Protein AF-A0A0C2GBR7-F1 (afdb_monomer)

Sequence (60 aa):
MQRGDEAVNFVSKCLKKLPGERANLKSLSSDPFFMRYADVDDSGEFASFVTETISIQPVQ

Radius of gyration: 16.11 Å; Cα contacts (8 Å, |Δi|>4): 23; chains: 1; bounding box: 31×27×44 Å

Organism: NCBI:txid51022

Secondary structure (DSSP, 8-state):
--HHHHHHHHHHHHT-SSGGGSPPHHHHHTSHHHHHHHT---TTHHHHHHHHHTTPPP--

Solvent-accessible surface area (backbone atoms only — not comparable to full-atom values): 3798 Å² total; per-residue (Å²): 136,62,76,67,58,49,53,53,55,54,51,50,36,66,62,37,86,51,72,92,71,27,58,48,69,76,60,45,65,69,30,72,62,44,55,70,54,73,7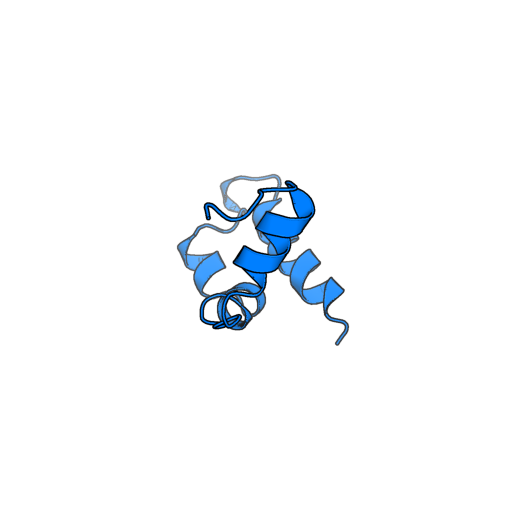9,58,82,60,87,57,50,66,61,50,51,48,34,63,75,71,64,59,73,81,86,128

Mean predicted aligned error: 5.73 Å

Nearest PDB structures (foldseek):
  3zlx-assembly1_A  TM=9.118E-01  e=5.906E-02  Homo sapiens
  7pqv-assembly1_A  TM=9.014E-01  e=6.310E-02  Homo sapiens
  4mne-assembly2_H  TM=7.882E-01  e=1.145E-01  Homo sapiens
  6qft-assembly1_A  TM=8.859E-01  e=7.306E-01  Homo sapiens

pLDDT: mean 89.75, std 11.36, range [49.62, 98.06]

Structure (mmCIF, N/CA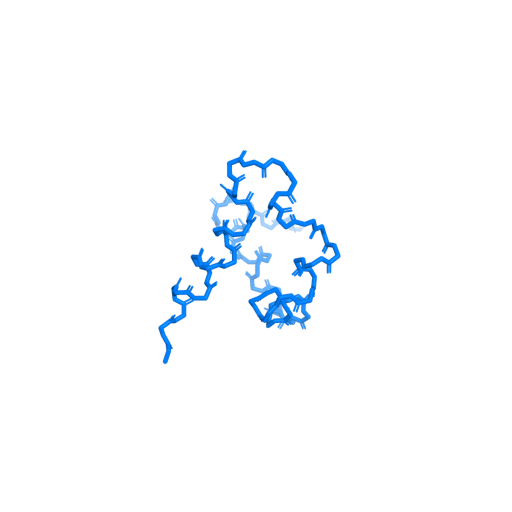/C/O backbone):
data_AF-A0A0C2GBR7-F1
#
_entry.id   AF-A0A0C2GBR7-F1
#
loop_
_atom_site.group_PDB
_atom_site.id
_atom_site.type_symbol
_atom_site.label_atom_id
_atom_site.label_alt_id
_atom_site.label_comp_id
_atom_site.label_asym_id
_atom_site.label_entity_id
_atom_site.label_seq_id
_atom_site.pdbx_PDB_ins_code
_atom_site.Cartn_x
_atom_site.Cartn_y
_atom_site.Cartn_z
_atom_site.occupancy
_atom_site.B_iso_or_equiv
_atom_site.auth_seq_id
_atom_site.auth_comp_id
_atom_site.auth_asym_id
_atom_site.auth_atom_id
_atom_site.pdbx_PDB_model_num
ATOM 1 N N . MET A 1 1 ? -4.621 -19.914 2.868 1.00 49.62 1 MET A N 1
ATOM 2 C CA . MET A 1 1 ? -5.028 -18.506 3.062 1.00 49.62 1 MET A CA 1
ATOM 3 C C . MET A 1 1 ? -4.986 -17.812 1.714 1.00 49.62 1 MET A C 1
ATOM 5 O O . MET A 1 1 ? -4.022 -18.000 0.979 1.00 49.62 1 MET A O 1
ATOM 9 N N . GLN A 1 2 ? -6.068 -17.134 1.341 1.00 59.38 2 GLN A N 1
ATOM 10 C CA . GLN A 1 2 ? -6.261 -16.536 0.021 1.00 59.38 2 GLN A CA 1
ATOM 11 C C . GLN A 1 2 ? -5.598 -15.148 0.018 1.00 59.38 2 GLN A C 1
ATOM 13 O O . GLN A 1 2 ? -5.919 -14.321 0.863 1.00 59.38 2 GLN A O 1
ATOM 18 N N . ARG A 1 3 ? -4.650 -14.885 -0.898 1.00 62.00 3 ARG A N 1
ATOM 19 C CA . ARG A 1 3 ? -3.852 -13.631 -0.948 1.00 62.00 3 ARG A CA 1
ATOM 20 C C . ARG A 1 3 ? -4.698 -12.343 -0.925 1.00 62.00 3 ARG A C 1
ATOM 22 O O . ARG A 1 3 ? -4.220 -11.316 -0.457 1.00 62.00 3 ARG A O 1
ATOM 29 N N . GLY A 1 4 ? -5.944 -12.400 -1.401 1.00 75.56 4 GLY A N 1
ATOM 30 C CA . GLY A 1 4 ? -6.879 -11.270 -1.368 1.00 75.56 4 GLY A CA 1
ATOM 31 C C . GLY A 1 4 ? -7.321 -10.864 0.042 1.00 75.56 4 GLY A C 1
ATOM 32 O O . GLY A 1 4 ? -7.475 -9.674 0.305 1.00 75.56 4 GLY A O 1
ATOM 33 N N . ASP A 1 5 ? -7.451 -11.814 0.970 1.00 86.81 5 ASP A N 1
ATOM 34 C CA . ASP A 1 5 ? -7.938 -11.529 2.326 1.00 86.81 5 ASP A CA 1
ATOM 35 C C . ASP A 1 5 ? -6.909 -10.729 3.137 1.00 86.81 5 ASP A C 1
ATOM 37 O O . ASP A 1 5 ? -7.272 -9.852 3.918 1.00 86.81 5 ASP A O 1
ATOM 41 N N . GLU A 1 6 ? -5.612 -10.982 2.927 1.00 90.31 6 GLU A N 1
ATOM 42 C CA . GLU A 1 6 ? -4.517 -10.245 3.577 1.00 90.31 6 GLU A CA 1
ATOM 43 C C . GLU A 1 6 ? -4.520 -8.763 3.167 1.00 90.31 6 GLU A C 1
ATOM 45 O O . GLU A 1 6 ? -4.454 -7.884 4.028 1.00 90.31 6 GLU A O 1
ATOM 50 N N . ALA A 1 7 ? -4.684 -8.482 1.870 1.00 92.38 7 ALA A N 1
ATOM 51 C CA . ALA A 1 7 ? -4.755 -7.119 1.346 1.00 92.38 7 ALA A CA 1
ATOM 52 C C . A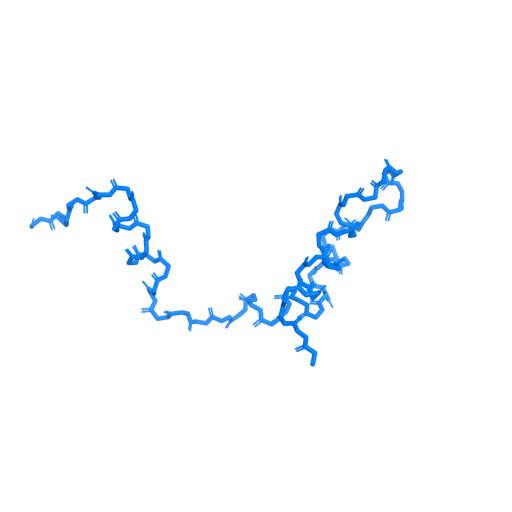LA A 1 7 ? -5.996 -6.371 1.859 1.00 92.38 7 ALA A C 1
ATOM 54 O O . ALA A 1 7 ? -5.899 -5.233 2.323 1.00 92.38 7 ALA A O 1
ATOM 55 N N . VAL A 1 8 ? -7.165 -7.022 1.829 1.00 95.56 8 VAL A N 1
ATOM 56 C CA . VAL A 1 8 ? -8.417 -6.445 2.343 1.00 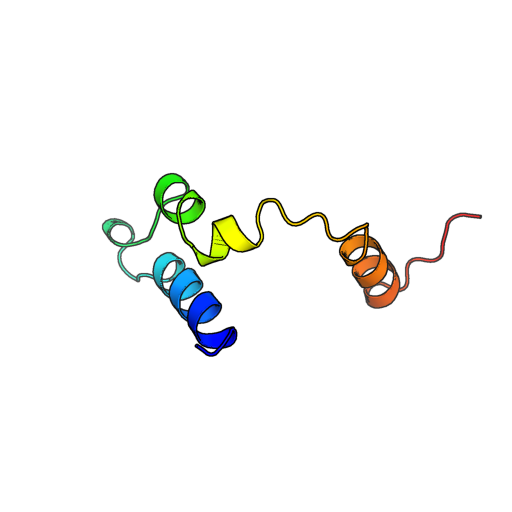95.56 8 VAL A CA 1
ATOM 57 C C . VAL A 1 8 ? -8.296 -6.141 3.837 1.00 95.56 8 VAL A C 1
ATOM 59 O O . VAL A 1 8 ? -8.678 -5.056 4.280 1.00 95.56 8 VAL A O 1
ATOM 62 N N . ASN A 1 9 ? -7.703 -7.050 4.613 1.00 94.81 9 ASN A N 1
ATOM 63 C CA . ASN A 1 9 ? -7.479 -6.851 6.041 1.00 94.81 9 ASN A CA 1
ATOM 64 C C . ASN A 1 9 ? -6.528 -5.683 6.321 1.00 94.81 9 ASN A C 1
ATOM 66 O O . ASN A 1 9 ? -6.827 -4.874 7.202 1.00 94.81 9 ASN A O 1
ATOM 70 N N . PHE A 1 10 ? -5.436 -5.544 5.567 1.00 96.50 10 PHE A N 1
ATOM 71 C CA . PHE A 1 10 ? -4.531 -4.397 5.678 1.00 96.50 10 PHE A CA 1
ATOM 72 C C . PHE A 1 10 ? -5.257 -3.076 5.396 1.00 96.50 10 PHE A C 1
ATOM 74 O O . PHE A 1 10 ? -5.277 -2.176 6.238 1.00 96.50 10 PHE A O 1
ATOM 81 N N . VAL A 1 11 ? -5.955 -2.988 4.260 1.00 96.25 11 VAL A N 1
ATOM 82 C CA . VAL A 1 11 ? -6.699 -1.784 3.859 1.00 96.25 11 VAL A CA 1
ATOM 83 C C . VAL A 1 11 ? -7.812 -1.449 4.857 1.00 96.25 11 VAL A C 1
ATOM 85 O O . VAL A 1 11 ? -8.039 -0.277 5.162 1.00 96.25 11 VAL A O 1
ATOM 88 N N . SER A 1 12 ? -8.464 -2.449 5.457 1.00 97.06 12 SER A N 1
ATOM 89 C CA . SER A 1 12 ? -9.501 -2.220 6.472 1.00 97.06 12 SER A CA 1
ATOM 90 C C . SER A 1 12 ? -8.988 -1.445 7.698 1.00 97.06 12 SER A C 1
ATOM 92 O O . SER A 1 12 ? -9.739 -0.669 8.295 1.00 97.06 12 SER A O 1
ATOM 94 N N . LYS A 1 13 ? -7.702 -1.596 8.051 1.00 97.19 13 LYS A N 1
ATOM 95 C CA . LYS A 1 13 ? -7.050 -0.857 9.147 1.00 97.19 13 LYS A CA 1
ATOM 96 C C . LYS A 1 13 ? -6.830 0.614 8.781 1.00 97.19 13 LYS A C 1
ATOM 98 O O . LYS A 1 13 ? -6.955 1.484 9.644 1.00 97.19 13 LYS A O 1
ATOM 103 N N . CYS A 1 14 ? -6.577 0.897 7.503 1.00 97.44 14 CYS A N 1
ATOM 104 C CA . CYS A 1 14 ? -6.468 2.252 6.954 1.00 97.44 14 CYS A CA 1
ATOM 105 C C . CYS A 1 14 ? -7.830 2.959 6.862 1.00 97.44 14 CYS A C 1
ATOM 107 O O . CYS A 1 14 ? -7.901 4.184 6.933 1.00 97.44 14 CYS A O 1
ATOM 109 N N . LEU A 1 15 ? -8.916 2.197 6.718 1.00 96.81 15 LEU A N 1
ATOM 110 C CA . LEU A 1 15 ? -10.266 2.716 6.478 1.00 96.81 15 LEU A CA 1
ATOM 111 C C . LEU A 1 15 ? -11.164 2.739 7.723 1.00 96.81 15 LEU A C 1
ATOM 113 O O . LEU A 1 15 ? -12.376 2.941 7.609 1.00 96.81 15 LEU A O 1
ATOM 117 N N . LYS A 1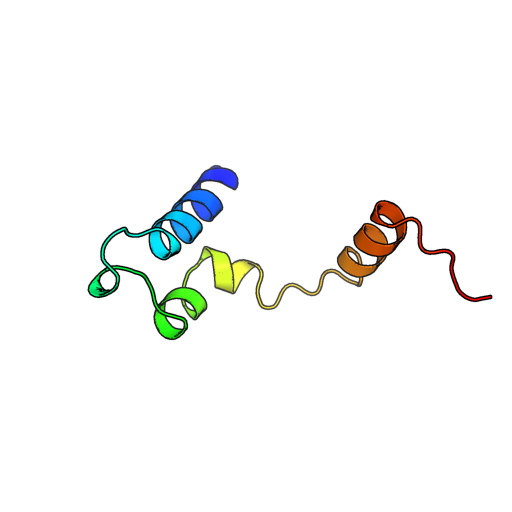 16 ? -10.607 2.573 8.931 1.00 97.62 16 LYS A N 1
ATOM 118 C CA . LYS A 1 16 ? -11.376 2.780 10.167 1.00 97.62 16 LYS A CA 1
ATOM 119 C C . LYS A 1 16 ? -11.963 4.196 10.184 1.00 97.62 16 LYS A C 1
ATOM 121 O O . LYS A 1 16 ? -11.272 5.186 9.911 1.00 97.62 16 LYS A O 1
ATOM 126 N N . LYS A 1 17 ? -13.269 4.265 10.473 1.00 96.56 17 LYS A N 1
ATOM 127 C CA . LYS A 1 17 ? -14.064 5.503 10.414 1.00 96.56 17 LYS A CA 1
ATOM 128 C C . LYS A 1 17 ? -13.561 6.531 11.421 1.00 96.56 17 LYS A C 1
ATOM 130 O O . LYS A 1 17 ? -13.418 7.700 11.077 1.00 96.56 17 LYS A O 1
ATOM 135 N N . LEU A 1 18 ? -13.278 6.083 12.642 1.00 97.06 18 LEU A N 1
ATOM 136 C CA . LEU A 1 18 ? -12.749 6.934 13.697 1.00 97.06 18 LEU A CA 1
ATOM 137 C C . LEU A 1 18 ? -11.233 7.110 13.515 1.00 97.06 18 LEU A C 1
ATOM 139 O O . LEU A 1 18 ? -10.518 6.109 13.452 1.00 97.06 18 LEU A O 1
ATOM 143 N N . PRO A 1 19 ? -10.714 8.353 13.474 1.00 95.06 19 PRO A N 1
ATOM 144 C CA . PRO A 1 19 ? -9.282 8.597 13.306 1.00 95.06 19 PRO A CA 1
ATOM 145 C C . PRO A 1 19 ? -8.409 7.932 14.375 1.00 95.06 19 PRO A C 1
ATOM 147 O O . PRO A 1 19 ? -7.330 7.453 14.053 1.00 95.06 19 PRO A O 1
ATOM 150 N N . GLY A 1 20 ? -8.885 7.854 15.624 1.00 96.56 20 GLY A N 1
ATOM 151 C CA . GLY A 1 20 ? -8.150 7.218 16.726 1.00 96.56 20 GLY A CA 1
ATOM 152 C C . GLY A 1 20 ? -8.044 5.692 16.623 1.00 96.56 20 GLY A C 1
ATOM 153 O O . GLY A 1 20 ? -7.153 5.104 17.223 1.00 96.56 20 GLY A O 1
ATOM 154 N N . GLU A 1 21 ? -8.923 5.053 15.848 1.00 95.44 21 GLU A N 1
ATOM 155 C CA . GLU A 1 21 ? -8.882 3.608 15.582 1.00 95.44 21 GLU A CA 1
ATOM 156 C C . GLU A 1 21 ? -8.143 3.276 14.281 1.00 95.44 21 GLU A C 1
ATOM 158 O O . GLU A 1 21 ? -7.848 2.111 14.010 1.00 95.44 21 GLU A O 1
ATOM 163 N N . ARG A 1 22 ? -7.875 4.287 13.446 1.00 98.06 22 ARG A N 1
ATOM 164 C CA . ARG A 1 22 ? -7.155 4.120 12.188 1.00 98.06 22 ARG A CA 1
ATOM 165 C C . ARG A 1 22 ? -5.691 3.833 12.471 1.00 98.06 22 ARG A C 1
ATOM 167 O O . ARG A 1 22 ? -5.038 4.537 13.238 1.00 98.06 22 ARG A O 1
ATOM 174 N N . ALA A 1 23 ? -5.171 2.808 11.808 1.00 97.75 23 ALA A N 1
ATOM 175 C CA . ALA A 1 23 ? -3.766 2.464 11.913 1.00 97.75 23 ALA A CA 1
ATOM 176 C C . ALA A 1 23 ? -2.887 3.631 11.433 1.00 97.75 23 ALA A C 1
ATOM 178 O O . ALA A 1 23 ? -3.131 4.233 10.386 1.00 97.75 23 ALA A O 1
ATOM 179 N N . ASN A 1 24 ? -1.860 3.948 12.218 1.00 97.62 24 ASN A N 1
ATOM 180 C CA . ASN A 1 24 ? -0.831 4.914 11.853 1.00 97.62 24 ASN A CA 1
ATOM 181 C C . ASN A 1 24 ? 0.326 4.218 11.121 1.00 97.62 24 ASN A C 1
ATOM 183 O O . ASN A 1 24 ? 0.413 2.987 11.099 1.00 97.62 24 ASN A O 1
ATOM 187 N N . LEU A 1 25 ? 1.257 5.007 10.578 1.00 96.94 25 LEU A N 1
ATOM 188 C CA . LEU A 1 25 ? 2.389 4.482 9.808 1.00 96.94 25 LEU A CA 1
ATOM 189 C C . LEU A 1 25 ? 3.230 3.469 10.596 1.00 96.94 25 LEU A C 1
ATOM 191 O O . LEU A 1 25 ? 3.586 2.437 10.044 1.00 96.94 25 LEU A O 1
ATOM 195 N N . LYS A 1 26 ? 3.466 3.710 11.894 1.00 96.69 26 LYS A N 1
ATOM 196 C CA . LYS A 1 26 ? 4.218 2.787 12.760 1.00 96.69 26 LYS A CA 1
ATOM 197 C C . LYS A 1 26 ? 3.541 1.417 12.865 1.00 96.69 26 LYS A C 1
ATOM 199 O O . LYS A 1 26 ? 4.219 0.399 12.844 1.00 96.69 26 LYS A O 1
ATOM 204 N N . SER A 1 27 ? 2.215 1.384 12.997 1.00 96.50 27 SER A N 1
ATOM 205 C CA . SER A 1 27 ? 1.465 0.123 13.054 1.00 96.50 27 SER A CA 1
ATOM 206 C C . SER A 1 27 ? 1.364 -0.574 11.693 1.00 96.50 27 SER A C 1
ATOM 208 O O . SER A 1 27 ? 1.417 -1.800 11.635 1.00 96.50 27 SER A O 1
ATOM 210 N N . LEU A 1 28 ? 1.263 0.194 10.602 1.00 97.00 28 LEU A N 1
ATOM 211 C CA . LEU A 1 28 ? 1.177 -0.344 9.242 1.00 97.00 28 LEU A CA 1
ATOM 212 C C . LEU A 1 28 ? 2.512 -0.928 8.770 1.00 97.00 28 LEU A C 1
ATOM 214 O O . LEU A 1 28 ? 2.507 -1.974 8.132 1.00 97.00 28 LEU A O 1
ATOM 218 N N . SER A 1 29 ? 3.646 -0.318 9.128 1.00 96.12 29 SER A N 1
ATOM 219 C CA . SER A 1 29 ? 4.972 -0.825 8.749 1.00 96.12 29 SER A CA 1
ATOM 220 C C . SER A 1 29 ? 5.312 -2.175 9.388 1.00 96.12 29 SER A C 1
ATOM 222 O O . SER A 1 29 ? 6.152 -2.901 8.876 1.00 96.12 29 SER A O 1
ATOM 224 N N . SER A 1 30 ? 4.665 -2.517 10.506 1.00 95.50 30 SER A N 1
ATOM 225 C CA . SER A 1 30 ? 4.786 -3.827 11.163 1.00 95.50 30 SER A CA 1
ATOM 226 C C . SER A 1 30 ? 3.729 -4.845 10.720 1.00 95.50 30 SER A C 1
ATOM 228 O O . SER A 1 30 ? 3.667 -5.943 11.270 1.00 95.50 30 SER A O 1
ATOM 230 N N . ASP A 1 31 ? 2.842 -4.487 9.789 1.00 95.88 31 ASP A N 1
ATOM 231 C CA . ASP A 1 31 ? 1.790 -5.391 9.339 1.00 95.88 31 ASP A CA 1
ATOM 232 C C . ASP A 1 31 ? 2.363 -6.520 8.461 1.00 95.88 31 ASP A C 1
ATOM 234 O O . ASP A 1 31 ? 3.189 -6.237 7.588 1.00 95.88 31 ASP A O 1
ATOM 238 N N . PRO A 1 32 ? 1.921 -7.783 8.627 1.00 93.06 32 PRO A N 1
ATOM 239 C CA . PRO A 1 32 ? 2.385 -8.893 7.798 1.00 93.06 32 PRO A CA 1
ATOM 240 C C . PRO A 1 32 ? 2.209 -8.664 6.296 1.00 93.06 32 PRO A C 1
ATOM 242 O O . PRO A 1 32 ? 3.074 -9.069 5.523 1.00 93.06 32 PRO A O 1
ATOM 245 N N . PHE A 1 33 ? 1.123 -8.003 5.879 1.00 94.38 33 PHE A N 1
ATOM 246 C CA . PHE A 1 33 ? 0.919 -7.662 4.475 1.00 94.38 33 PHE A CA 1
ATOM 247 C C . PHE A 1 33 ? 2.004 -6.698 3.996 1.00 94.38 33 PHE A C 1
ATOM 249 O O . PHE A 1 33 ? 2.641 -6.961 2.986 1.00 94.38 33 PHE A O 1
ATOM 25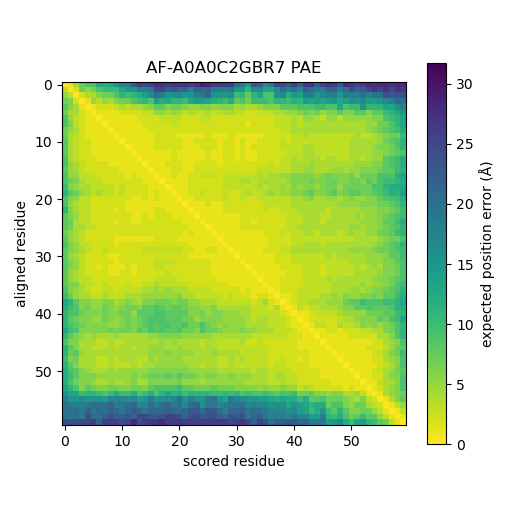6 N N . PHE A 1 34 ? 2.265 -5.617 4.736 1.00 95.00 34 PHE A N 1
ATOM 257 C CA . PHE A 1 34 ? 3.281 -4.640 4.350 1.00 95.00 34 PHE A CA 1
ATOM 258 C C . PHE A 1 34 ? 4.682 -5.259 4.318 1.00 95.00 34 PHE A C 1
ATOM 260 O O . PHE A 1 34 ? 5.348 -5.187 3.292 1.00 95.00 34 PHE A O 1
ATOM 267 N N . MET A 1 35 ? 5.106 -5.927 5.397 1.00 93.81 35 MET A N 1
ATOM 268 C CA . MET A 1 35 ? 6.449 -6.520 5.492 1.00 93.81 35 MET A CA 1
ATOM 269 C C . MET A 1 35 ? 6.720 -7.548 4.390 1.00 93.81 35 MET A C 1
ATOM 271 O O . MET A 1 35 ? 7.848 -7.680 3.931 1.00 93.81 35 MET A O 1
ATOM 275 N N . 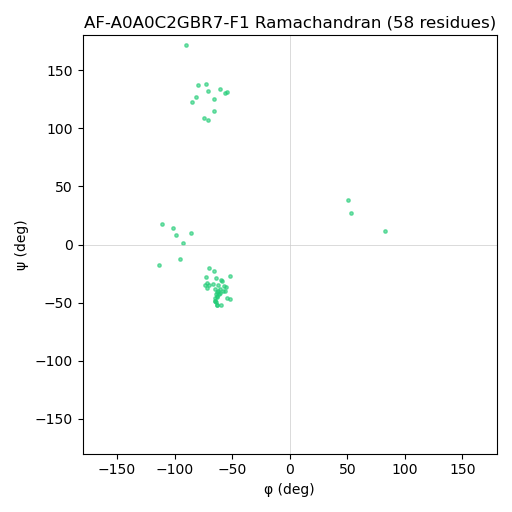ARG A 1 36 ? 5.685 -8.261 3.933 1.00 91.50 36 ARG A N 1
ATOM 276 C CA . AR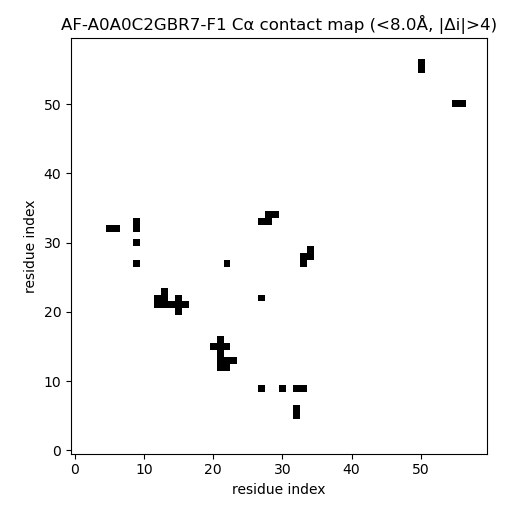G A 1 36 ? 5.808 -9.235 2.847 1.00 91.50 36 ARG A CA 1
ATOM 277 C C . ARG A 1 36 ? 6.215 -8.611 1.513 1.00 91.50 36 ARG A C 1
ATOM 279 O O . ARG A 1 36 ? 6.812 -9.318 0.713 1.00 91.50 36 ARG A O 1
ATOM 286 N N . TYR A 1 37 ? 5.859 -7.351 1.266 1.00 90.06 37 TYR A N 1
ATOM 287 C CA . TYR A 1 37 ? 6.097 -6.665 -0.010 1.00 90.06 37 TYR A CA 1
ATOM 288 C C . TYR A 1 37 ? 7.094 -5.507 0.094 1.00 90.06 37 TYR A C 1
ATOM 290 O O . TYR A 1 37 ? 7.618 -5.086 -0.929 1.00 90.06 37 TYR A O 1
ATOM 298 N N . ALA A 1 38 ? 7.362 -4.996 1.299 1.00 90.94 38 ALA A N 1
ATOM 299 C CA . ALA A 1 38 ? 8.190 -3.810 1.515 1.00 90.94 38 ALA A CA 1
ATOM 300 C C . ALA A 1 38 ? 9.625 -3.963 0.994 1.00 90.94 38 ALA A C 1
ATOM 302 O O . ALA A 1 38 ? 10.160 -3.020 0.420 1.00 90.94 38 ALA A O 1
ATOM 303 N N . ASP A 1 39 ? 10.202 -5.155 1.160 1.00 87.06 39 ASP A N 1
ATOM 304 C CA . ASP A 1 39 ? 11.579 -5.467 0.763 1.00 87.06 39 ASP A CA 1
ATOM 305 C C . ASP A 1 39 ? 11.635 -6.447 -0.423 1.00 87.06 39 ASP A C 1
ATOM 307 O O . ASP A 1 39 ? 12.654 -7.096 -0.657 1.00 87.06 39 ASP A O 1
ATOM 311 N N . VAL A 1 40 ? 10.527 -6.609 -1.157 1.00 89.94 40 VAL A N 1
ATOM 312 C CA . VAL A 1 40 ? 10.520 -7.443 -2.364 1.00 89.94 40 VAL A CA 1
ATOM 313 C C . VAL A 1 40 ? 11.237 -6.686 -3.469 1.00 89.94 40 VAL A C 1
ATOM 315 O O . VAL A 1 40 ? 10.715 -5.711 -4.002 1.00 89.94 40 VAL A O 1
ATOM 318 N N . ASP A 1 41 ? 12.427 -7.164 -3.818 1.00 90.12 41 ASP A N 1
ATOM 319 C CA . ASP A 1 41 ? 13.075 -6.806 -5.073 1.00 90.12 41 ASP A CA 1
ATOM 320 C C . ASP A 1 41 ? 12.312 -7.482 -6.218 1.00 90.12 41 ASP A C 1
ATOM 322 O O . ASP A 1 41 ? 12.352 -8.703 -6.388 1.00 90.12 41 ASP A O 1
ATOM 326 N N . ASP A 1 42 ? 11.572 -6.680 -6.974 1.00 89.56 42 ASP A N 1
ATOM 327 C CA . ASP A 1 42 ? 10.793 -7.125 -8.124 1.00 89.56 42 ASP A CA 1
ATOM 328 C C . ASP A 1 42 ? 11.626 -7.173 -9.412 1.00 89.56 42 ASP A C 1
ATOM 330 O O . ASP A 1 42 ? 11.073 -7.333 -10.496 1.00 89.56 42 ASP A O 1
ATOM 334 N N . SER A 1 43 ? 12.954 -7.014 -9.319 1.00 92.00 43 SER A N 1
ATOM 335 C CA . SER A 1 43 ? 13.875 -7.029 -10.461 1.00 92.00 43 SER A CA 1
ATOM 336 C C . SER A 1 43 ? 13.491 -6.040 -11.575 1.00 92.00 43 SER A C 1
ATOM 338 O O . SER A 1 43 ? 13.823 -6.253 -12.742 1.00 92.00 43 SER A O 1
ATOM 340 N N . GLY A 1 44 ? 12.792 -4.950 -11.235 1.00 90.19 44 GLY A N 1
ATOM 341 C CA . GLY A 1 44 ? 12.329 -3.949 -12.197 1.00 90.19 44 GLY A CA 1
ATOM 342 C C . GLY A 1 44 ? 11.026 -4.311 -12.922 1.00 90.19 44 GLY A C 1
ATOM 343 O O . GLY A 1 44 ? 10.661 -3.630 -13.888 1.00 90.19 44 GLY A O 1
ATOM 344 N N . GLU A 1 45 ? 10.295 -5.338 -12.477 1.00 94.19 45 GLU A N 1
ATOM 345 C CA . GLU A 1 45 ? 8.978 -5.687 -13.023 1.00 94.19 45 GLU A CA 1
ATOM 346 C C . GLU A 1 45 ? 7.984 -4.523 -12.904 1.00 94.19 45 GLU A C 1
ATOM 348 O O . GLU A 1 45 ? 7.269 -4.241 -13.867 1.00 94.19 45 GLU A O 1
ATOM 353 N N . PHE A 1 46 ? 7.977 -3.769 -11.798 1.00 92.50 46 PHE A N 1
ATOM 354 C CA . PHE A 1 46 ? 7.122 -2.588 -11.662 1.00 92.50 46 PHE A CA 1
ATOM 355 C C . PHE A 1 46 ? 7.457 -1.501 -12.690 1.00 92.50 46 PHE A C 1
ATOM 357 O O . PHE A 1 46 ? 6.553 -0.894 -13.264 1.00 92.50 46 PHE A O 1
ATOM 364 N N . ALA A 1 47 ? 8.742 -1.273 -12.980 1.00 92.44 47 ALA A N 1
ATOM 365 C CA . ALA A 1 47 ? 9.153 -0.310 -14.004 1.00 92.44 47 ALA A CA 1
ATOM 366 C C . ALA A 1 47 ? 8.699 -0.743 -15.410 1.00 92.44 47 ALA A C 1
ATOM 368 O O . ALA A 1 47 ? 8.243 0.089 -16.204 1.00 92.44 47 ALA A O 1
ATOM 369 N N . SER A 1 48 ? 8.763 -2.048 -15.693 1.00 93.69 48 SER A N 1
ATOM 370 C CA . SER A 1 48 ? 8.266 -2.634 -16.944 1.00 93.69 48 SER A CA 1
ATOM 371 C C . SER A 1 48 ? 6.747 -2.474 -17.056 1.00 93.69 48 SER A C 1
ATOM 373 O O . SER A 1 48 ? 6.254 -1.922 -18.039 1.00 93.69 48 SER A O 1
ATOM 375 N N . PHE A 1 49 ? 6.015 -2.827 -15.995 1.00 93.94 49 PHE A N 1
ATOM 376 C CA . PHE A 1 49 ? 4.566 -2.652 -15.897 1.00 93.94 49 PHE A CA 1
ATOM 377 C C . PHE A 1 49 ? 4.134 -1.202 -16.148 1.00 93.94 49 PHE A C 1
ATOM 379 O O . PHE A 1 49 ? 3.188 -0.958 -16.899 1.00 93.94 49 PHE A O 1
ATOM 386 N N . VAL A 1 50 ? 4.821 -0.228 -15.541 1.00 93.44 50 VAL A N 1
ATOM 387 C CA . VAL A 1 50 ? 4.523 1.193 -15.756 1.00 93.44 50 VAL A CA 1
ATOM 388 C C . VAL A 1 50 ? 4.762 1.559 -17.218 1.00 93.44 50 VAL A C 1
ATOM 390 O O . VAL A 1 50 ? 3.850 2.078 -17.853 1.00 93.44 50 VAL A O 1
ATOM 393 N N . THR A 1 51 ? 5.934 1.241 -17.772 1.00 92.69 51 THR A N 1
ATOM 394 C CA . THR A 1 51 ? 6.285 1.545 -19.171 1.00 92.69 51 THR A CA 1
ATOM 395 C C . THR A 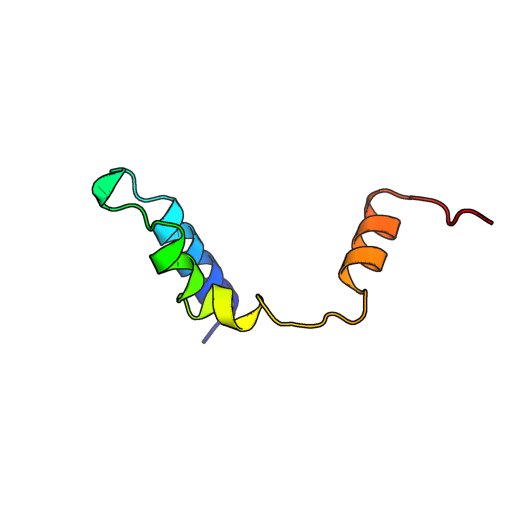1 51 ? 5.219 1.056 -20.151 1.00 92.69 51 THR A C 1
ATOM 397 O O . THR A 1 51 ? 4.768 1.827 -20.999 1.00 92.69 51 THR A O 1
ATOM 400 N N . GLU A 1 52 ? 4.760 -0.185 -19.987 1.00 93.12 52 GLU A N 1
ATOM 401 C CA . GLU A 1 52 ? 3.689 -0.773 -20.795 1.00 93.12 52 GLU A CA 1
ATOM 402 C C . GLU A 1 52 ? 2.348 -0.058 -20.583 1.00 93.12 52 GLU A C 1
ATOM 404 O O . GLU A 1 52 ? 1.691 0.345 -21.544 1.00 93.12 52 GLU A O 1
ATOM 409 N N . THR A 1 53 ? 1.961 0.159 -19.323 1.00 95.00 53 THR A N 1
ATOM 410 C CA . THR A 1 53 ? 0.658 0.736 -18.957 1.00 95.00 53 THR A CA 1
ATOM 411 C C . THR A 1 53 ? 0.488 2.159 -19.477 1.00 95.00 53 THR A C 1
ATOM 413 O O . THR A 1 53 ? -0.590 2.518 -19.950 1.00 95.00 53 THR A O 1
ATOM 416 N N . ILE A 1 54 ? 1.538 2.980 -19.396 1.00 93.44 54 ILE A N 1
ATOM 417 C CA . ILE A 1 54 ? 1.496 4.376 -19.854 1.00 93.44 54 ILE A CA 1
ATOM 418 C C . ILE A 1 54 ? 2.106 4.573 -21.244 1.00 93.44 54 ILE A C 1
ATOM 420 O O . ILE A 1 54 ? 2.227 5.710 -21.695 1.00 93.44 54 ILE A O 1
ATOM 424 N N . SER A 1 55 ? 2.442 3.478 -21.939 1.00 88.44 55 SER A N 1
ATOM 425 C CA . SER A 1 55 ? 2.999 3.486 -23.299 1.00 88.44 55 SER A CA 1
ATOM 426 C C . SER A 1 55 ? 4.202 4.426 -23.451 1.00 88.44 55 SER A C 1
ATOM 428 O O . SER A 1 55 ? 4.349 5.109 -24.468 1.00 88.44 55 SER A O 1
ATOM 430 N N . ILE A 1 56 ? 5.065 4.478 -22.430 1.00 81.19 56 ILE A N 1
ATOM 431 C CA . ILE A 1 56 ? 6.334 5.199 -22.531 1.00 81.19 56 ILE A CA 1
ATOM 432 C C . ILE A 1 56 ? 7.191 4.471 -23.562 1.00 81.19 56 ILE A C 1
ATOM 434 O O . ILE A 1 56 ? 7.445 3.274 -23.443 1.00 81.19 56 ILE A O 1
ATOM 438 N N . GLN A 1 57 ? 7.655 5.196 -24.577 1.00 74.44 57 GLN A N 1
ATOM 439 C CA . GLN A 1 57 ? 8.667 4.654 -25.473 1.00 74.44 57 GLN A CA 1
ATOM 440 C C . GLN A 1 57 ? 10.046 4.772 -24.817 1.00 74.44 57 GLN A C 1
ATOM 442 O O . GLN A 1 57 ? 10.342 5.822 -24.235 1.00 74.44 57 GLN A O 1
ATOM 447 N N . PRO A 1 58 ? 10.896 3.734 -24.904 1.00 66.50 58 PRO A N 1
ATOM 448 C CA . PRO A 1 58 ? 12.279 3.833 -24.463 1.00 66.50 58 PRO A CA 1
ATOM 449 C C . PRO A 1 58 ? 12.958 5.011 -25.162 1.00 66.50 58 PRO A C 1
ATOM 451 O O . PRO A 1 58 ? 12.858 5.152 -26.383 1.00 66.50 58 PRO A O 1
ATOM 454 N N . VAL A 1 59 ? 13.640 5.860 -24.393 1.00 66.44 59 VAL A N 1
ATOM 455 C CA . VAL A 1 59 ? 14.532 6.872 -24.967 1.00 66.44 59 VAL A CA 1
ATOM 456 C C . VAL A 1 59 ? 15.677 6.111 -25.638 1.00 66.44 59 VAL A C 1
ATOM 458 O O . VAL A 1 59 ? 16.390 5.376 -24.955 1.00 66.44 59 VAL A O 1
ATOM 461 N N . GLN A 1 60 ? 15.765 6.217 -26.968 1.00 51.62 60 GLN A N 1
ATOM 462 C CA . GLN A 1 60 ? 16.824 5.611 -27.786 1.00 51.62 60 GLN A CA 1
ATOM 463 C C . GLN A 1 60 ? 18.197 6.201 -27.473 1.00 51.62 60 GLN A C 1
ATOM 465 O O . GLN A 1 60 ? 18.271 7.432 -27.251 1.00 51.62 60 GLN A O 1
#

Foldseek 3Di:
DDLVVLVVVLVVLCPPPDPVSRDDPVRSCPRPNNVVPVPDPPVCVVVVVVCVVVVPDPDD